Protein AF-W2S6X4-F1 (afdb_monomer_lite)

Secondary structure (DSSP, 8-state):
-----SSSHHHHHHHHHHHHTHHHHHHHHSSS-------------EEEEEEEEETTEEEEEEEEEE-TT-THHHHHHHHHHHTTTEEEE-TT-PBPPTTTHHHHHHHTSS-EEEEEEHHHHTT-TTHHHHHHHHHHSTTTTTSGGGSSSS--

Structure (mmCIF, N/CA/C/O backbone):
data_AF-W2S6X4-F1
#
_entry.id   AF-W2S6X4-F1
#
loop_
_atom_site.group_PDB
_atom_site.id
_atom_site.type_symbol
_atom_site.label_atom_id
_atom_site.label_alt_id
_atom_site.label_comp_id
_atom_site.label_asym_id
_atom_site.label_entity_id
_atom_site.label_seq_id
_atom_site.pdbx_PDB_ins_code
_atom_site.Cartn_x
_atom_site.Cartn_y
_atom_site.Cartn_z
_atom_site.occupancy
_atom_site.B_iso_or_equiv
_atom_site.auth_s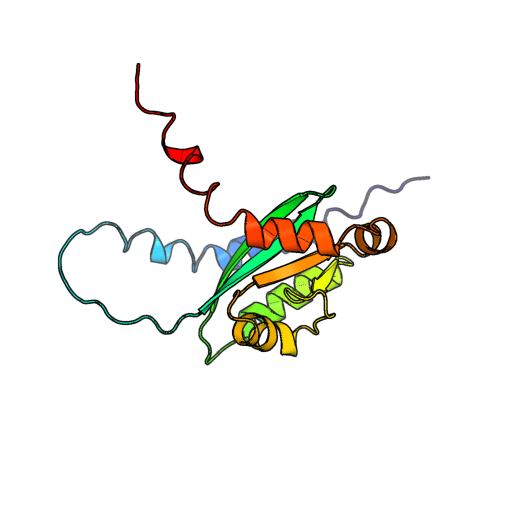eq_id
_atom_site.auth_comp_id
_atom_site.auth_asym_id
_atom_site.auth_atom_id
_atom_site.pdbx_PDB_model_num
ATOM 1 N N . MET A 1 1 ? 38.012 0.277 -2.530 1.00 35.69 1 MET A N 1
ATOM 2 C CA . MET A 1 1 ? 36.564 0.554 -2.390 1.00 35.69 1 MET A CA 1
ATOM 3 C C . MET A 1 1 ? 35.947 -0.511 -1.498 1.00 35.69 1 MET A C 1
ATOM 5 O O . MET A 1 1 ? 35.977 -1.676 -1.863 1.00 35.69 1 MET A O 1
ATOM 9 N N . ARG A 1 2 ? 35.491 -0.152 -0.294 1.00 42.56 2 ARG A N 1
ATOM 10 C CA . ARG A 1 2 ? 34.888 -1.090 0.668 1.00 42.56 2 ARG A CA 1
ATOM 11 C C . ARG A 1 2 ? 33.498 -0.579 1.029 1.00 42.56 2 ARG A C 1
ATOM 13 O O . ARG A 1 2 ? 33.385 0.372 1.789 1.00 42.56 2 ARG A O 1
ATOM 20 N N . ILE A 1 3 ? 32.460 -1.189 0.467 1.00 39.47 3 ILE A N 1
ATOM 21 C CA . ILE A 1 3 ? 31.066 -0.949 0.855 1.00 39.47 3 ILE A CA 1
ATOM 22 C C . ILE A 1 3 ? 30.570 -2.279 1.406 1.00 39.47 3 ILE A C 1
ATOM 24 O O . ILE A 1 3 ? 30.296 -3.208 0.655 1.00 39.47 3 ILE A O 1
ATOM 28 N N . GLY A 1 4 ? 30.558 -2.407 2.728 1.00 48.22 4 GLY A N 1
ATOM 29 C CA . GLY A 1 4 ? 30.279 -3.680 3.384 1.00 48.22 4 GLY A CA 1
ATOM 30 C C . GLY A 1 4 ? 29.752 -3.518 4.797 1.00 48.22 4 GLY A C 1
ATOM 31 O O . GLY A 1 4 ? 30.091 -4.317 5.654 1.00 48.22 4 GLY A O 1
ATOM 32 N N . THR A 1 5 ? 28.967 -2.478 5.077 1.00 48.59 5 THR A N 1
ATOM 33 C CA . THR A 1 5 ? 28.453 -2.221 6.432 1.00 48.59 5 THR A CA 1
ATOM 34 C C . THR A 1 5 ? 27.151 -1.419 6.400 1.00 48.59 5 THR A C 1
ATOM 36 O O . THR A 1 5 ? 27.081 -0.301 6.887 1.00 48.59 5 THR A O 1
ATOM 39 N N . LEU A 1 6 ? 26.074 -1.981 5.847 1.00 45.44 6 LEU A N 1
ATOM 40 C CA . LEU A 1 6 ? 24.728 -1.390 5.982 1.00 45.44 6 LEU A CA 1
ATOM 41 C C . LEU A 1 6 ? 23.642 -2.440 6.252 1.00 45.44 6 LEU A C 1
ATOM 43 O O . LEU A 1 6 ? 22.476 -2.249 5.933 1.00 45.44 6 LEU A O 1
ATOM 47 N N . ASN A 1 7 ? 24.019 -3.559 6.882 1.00 51.16 7 ASN A N 1
ATOM 48 C CA . ASN A 1 7 ? 23.098 -4.665 7.178 1.00 51.16 7 ASN A CA 1
ATOM 49 C C . ASN A 1 7 ? 23.086 -5.089 8.662 1.00 51.16 7 ASN A C 1
ATOM 51 O O . ASN A 1 7 ? 22.583 -6.154 9.017 1.00 51.16 7 ASN A O 1
ATOM 55 N N . TRP A 1 8 ? 23.651 -4.261 9.549 1.00 45.28 8 TRP A N 1
ATOM 56 C CA . TRP A 1 8 ? 23.704 -4.550 10.988 1.00 45.28 8 TRP A CA 1
ATOM 57 C C . TRP A 1 8 ? 22.591 -3.838 11.762 1.00 45.28 8 TRP A C 1
ATOM 59 O O . TRP A 1 8 ? 21.870 -4.469 12.532 1.00 45.28 8 TRP A O 1
ATOM 69 N N . ILE A 1 9 ? 22.348 -2.561 11.453 1.00 51.56 9 ILE A N 1
ATOM 70 C CA . ILE A 1 9 ? 21.266 -1.766 12.057 1.00 51.56 9 ILE A CA 1
ATOM 71 C C . ILE A 1 9 ? 19.899 -2.383 11.720 1.00 51.56 9 ILE A C 1
ATOM 73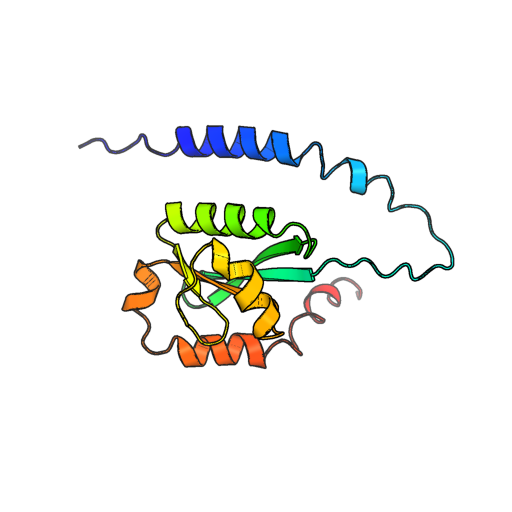 O O . ILE A 1 9 ? 19.067 -2.568 12.603 1.00 51.56 9 ILE A O 1
ATOM 77 N N . TRP A 1 10 ? 19.698 -2.831 10.477 1.00 44.91 10 TRP A N 1
ATOM 78 C CA . TRP A 1 10 ? 18.471 -3.521 10.067 1.00 44.91 10 TRP A CA 1
ATOM 79 C C . TRP A 1 10 ? 18.226 -4.844 10.809 1.00 44.91 10 TRP A C 1
ATOM 81 O O . TRP A 1 10 ? 17.088 -5.117 11.179 1.00 44.91 10 TRP A O 1
ATOM 91 N N . ARG A 1 11 ? 19.264 -5.644 11.104 1.00 47.31 11 ARG A N 1
ATOM 92 C CA . ARG A 1 11 ? 19.126 -6.890 11.889 1.00 47.31 11 ARG A CA 1
ATOM 93 C C . ARG A 1 11 ? 18.801 -6.629 13.357 1.00 47.31 11 ARG A C 1
ATOM 95 O O . ARG A 1 11 ? 18.036 -7.392 13.942 1.00 47.31 11 ARG A O 1
ATOM 102 N N . VAL A 1 12 ? 19.355 -5.569 13.944 1.00 56.06 12 VAL A N 1
ATOM 103 C CA . VAL A 1 12 ? 19.082 -5.195 15.341 1.00 56.06 12 VAL A CA 1
ATOM 104 C C . VAL A 1 12 ? 17.664 -4.639 15.478 1.00 56.06 12 VAL A C 1
ATOM 106 O O . VAL A 1 12 ? 16.917 -5.105 16.335 1.00 56.06 12 VAL A O 1
ATOM 109 N N . PHE A 1 13 ? 17.233 -3.756 14.571 1.00 46.06 13 PHE A N 1
ATOM 110 C CA . PHE A 1 13 ? 15.850 -3.271 14.549 1.00 46.06 13 PHE A CA 1
ATOM 111 C C . PHE A 1 13 ? 14.842 -4.391 14.254 1.00 46.06 13 PHE A C 1
ATOM 113 O O . PHE A 1 13 ? 13.789 -4.433 14.885 1.00 46.06 13 PHE A O 1
ATOM 120 N N . TYR A 1 14 ? 15.164 -5.346 13.372 1.00 45.56 14 TYR A N 1
ATOM 121 C CA . TYR A 1 14 ? 14.299 -6.501 13.108 1.00 45.56 14 TYR A CA 1
ATOM 122 C C . TYR A 1 14 ? 14.234 -7.470 14.300 1.00 45.56 14 TYR A C 1
ATOM 124 O O . TYR A 1 14 ? 13.155 -7.969 14.598 1.00 45.56 14 TYR A O 1
ATOM 132 N N . ARG A 1 15 ? 15.336 -7.702 15.037 1.00 46.84 15 ARG A N 1
ATOM 133 C CA . ARG A 1 15 ? 15.321 -8.537 16.257 1.00 46.84 15 ARG A CA 1
ATOM 134 C C . ARG A 1 15 ? 14.544 -7.892 17.399 1.00 46.84 15 ARG A C 1
ATOM 136 O O . ARG A 1 15 ? 13.765 -8.597 18.025 1.00 46.84 15 ARG A O 1
ATOM 143 N N . VAL A 1 16 ? 14.706 -6.586 17.633 1.00 50.59 16 VAL A N 1
ATOM 144 C CA . VAL A 1 16 ? 13.954 -5.860 18.675 1.00 50.59 16 VAL A CA 1
ATOM 145 C C . VAL A 1 16 ? 12.459 -5.803 18.333 1.00 50.59 16 VAL A C 1
ATOM 147 O O . VAL A 1 16 ? 11.623 -6.030 19.209 1.00 50.59 16 VAL A O 1
ATOM 150 N N . TYR A 1 17 ? 12.110 -5.611 17.054 1.00 46.22 17 TYR A N 1
ATOM 151 C CA . TYR A 1 17 ? 10.722 -5.653 16.578 1.00 46.22 17 TYR A CA 1
ATOM 152 C C . TYR A 1 17 ? 10.116 -7.066 16.674 1.00 46.22 17 TYR A C 1
ATOM 154 O O . TYR A 1 17 ? 8.980 -7.203 17.116 1.00 46.22 17 TYR A O 1
ATOM 162 N N . LEU A 1 18 ? 10.883 -8.124 16.365 1.00 47.78 18 LEU A N 1
ATOM 163 C CA . LEU A 1 18 ? 10.440 -9.521 16.489 1.00 47.78 18 LEU A CA 1
ATOM 164 C C . LEU A 1 18 ? 10.219 -9.951 17.950 1.00 47.78 18 LEU A C 1
ATOM 166 O O . LEU A 1 18 ? 9.373 -10.803 18.203 1.00 47.78 18 LEU A O 1
ATOM 170 N N . THR A 1 19 ? 10.932 -9.370 18.922 1.00 40.38 19 THR A N 1
ATOM 171 C CA . THR A 1 19 ? 10.659 -9.602 20.355 1.00 40.38 19 THR A CA 1
ATOM 172 C C . THR A 1 19 ? 9.466 -8.811 20.884 1.00 40.38 19 THR A C 1
ATOM 174 O O . THR A 1 19 ? 8.768 -9.318 21.755 1.00 40.38 19 THR A O 1
ATOM 177 N N . LEU A 1 20 ? 9.177 -7.624 20.340 1.00 43.88 20 LEU A N 1
ATOM 178 C CA . LEU A 1 20 ? 8.014 -6.822 20.751 1.00 43.88 20 LEU A CA 1
ATOM 179 C C . LEU A 1 20 ? 6.694 -7.292 20.120 1.00 43.88 20 LEU A C 1
ATOM 181 O O . LEU A 1 20 ? 5.632 -7.006 20.659 1.00 43.88 20 LEU A O 1
ATOM 185 N N . THR A 1 21 ? 6.741 -8.051 19.022 1.00 43.38 21 THR A N 1
ATOM 186 C CA . THR A 1 21 ? 5.558 -8.725 18.456 1.00 43.38 21 THR A CA 1
ATOM 187 C C . THR A 1 21 ? 5.437 -10.195 18.863 1.00 43.38 21 THR A C 1
ATOM 189 O O . THR A 1 21 ? 4.415 -10.810 18.577 1.00 43.38 21 THR A O 1
ATOM 192 N N . ARG A 1 22 ? 6.440 -10.783 19.533 1.00 38.69 22 ARG A N 1
ATOM 193 C CA . ARG A 1 22 ? 6.356 -12.170 20.029 1.00 38.69 22 ARG A CA 1
ATOM 194 C C . ARG A 1 22 ? 5.483 -12.312 21.272 1.00 38.69 22 ARG A C 1
ATOM 196 O O . ARG A 1 22 ? 4.816 -13.325 21.416 1.00 38.69 22 ARG A O 1
ATOM 203 N N . THR A 1 23 ? 5.415 -11.297 22.131 1.00 40.72 23 THR A N 1
ATOM 204 C CA . THR A 1 23 ? 4.614 -11.391 23.363 1.00 40.72 23 THR A CA 1
ATOM 205 C C . THR A 1 23 ? 3.107 -11.272 23.128 1.00 40.72 23 THR A C 1
ATOM 207 O O . THR A 1 23 ? 2.340 -11.772 23.942 1.00 40.72 23 THR A O 1
ATOM 210 N N . VAL A 1 24 ? 2.664 -10.681 22.011 1.00 46.53 24 VAL A N 1
ATOM 211 C CA . VAL A 1 24 ? 1.229 -10.567 21.677 1.00 46.53 24 VAL A CA 1
ATOM 212 C C . VAL A 1 24 ? 0.739 -11.745 20.824 1.00 46.53 24 VAL A C 1
ATOM 214 O O . VAL A 1 24 ? -0.426 -12.119 20.901 1.00 46.53 24 VAL A O 1
ATOM 217 N N . VAL A 1 25 ? 1.621 -12.376 20.039 1.00 46.34 25 VAL A N 1
ATOM 218 C CA . VAL A 1 25 ? 1.249 -13.507 19.169 1.00 46.34 25 VAL A CA 1
ATOM 219 C C . VAL A 1 25 ? 1.169 -14.837 19.933 1.00 46.34 25 VAL A C 1
ATOM 221 O O . VAL A 1 25 ? 0.299 -15.647 19.623 1.00 46.34 25 VAL A O 1
ATOM 224 N N . ASP A 1 26 ? 1.993 -15.063 20.964 1.00 38.62 26 ASP A N 1
ATOM 225 C CA . ASP A 1 26 ? 1.974 -16.340 21.703 1.00 38.62 26 ASP A CA 1
ATOM 226 C C . ASP A 1 26 ? 0.780 -16.492 22.669 1.00 38.62 26 ASP A C 1
ATOM 228 O O . ASP A 1 26 ? 0.340 -17.616 22.916 1.00 38.62 26 ASP A O 1
ATOM 232 N N . GLN A 1 27 ? 0.171 -15.399 23.156 1.00 47.06 27 GLN A N 1
ATOM 233 C CA . GLN A 1 27 ? -1.054 -15.503 23.971 1.00 47.06 27 GLN A CA 1
ATOM 234 C C . GLN A 1 27 ? -2.282 -15.965 23.166 1.00 47.06 27 GLN A C 1
ATOM 236 O O . GLN A 1 27 ? -3.185 -16.575 23.736 1.00 47.06 27 GLN A O 1
ATOM 241 N N . GLN A 1 28 ? -2.307 -15.764 21.844 1.00 46.44 28 GLN A N 1
ATOM 242 C CA . GLN A 1 28 ? -3.447 -16.164 21.011 1.00 46.44 28 GLN A CA 1
ATOM 243 C C . GLN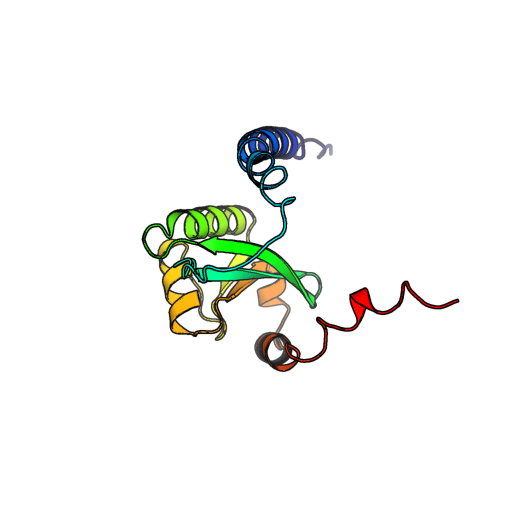 A 1 28 ? -3.387 -17.647 20.587 1.00 46.44 28 GLN A C 1
ATOM 245 O O . GLN A 1 28 ? -4.423 -18.252 20.309 1.00 46.44 28 GLN A O 1
ATOM 250 N N . ILE A 1 29 ? -2.196 -18.268 20.558 1.00 48.12 29 ILE A N 1
ATOM 251 C CA . ILE A 1 29 ? -2.025 -19.648 20.056 1.00 48.12 29 ILE A CA 1
ATOM 252 C C . ILE A 1 29 ? -2.455 -20.703 21.090 1.00 48.12 29 ILE A C 1
ATOM 254 O O . ILE A 1 29 ? -2.916 -21.775 20.702 1.00 48.12 29 ILE A O 1
ATOM 258 N N . GLN A 1 30 ? -2.410 -20.413 22.396 1.00 47.03 30 GLN A N 1
ATOM 259 C CA . GLN A 1 30 ? -2.885 -21.370 23.410 1.00 47.03 30 GLN A CA 1
ATOM 260 C C . GLN A 1 30 ? -4.398 -21.318 23.675 1.00 47.03 30 GLN A C 1
ATOM 262 O O . GLN A 1 30 ? -4.948 -22.273 24.219 1.00 47.03 30 GLN A O 1
ATOM 267 N N . ALA A 1 31 ? -5.098 -20.264 23.246 1.00 43.91 31 ALA A N 1
ATOM 268 C CA . ALA A 1 31 ? -6.540 -20.136 23.475 1.00 43.91 31 ALA A CA 1
ATOM 269 C C . ALA A 1 31 ? -7.415 -20.771 22.374 1.00 43.91 31 ALA A C 1
ATOM 271 O O . ALA A 1 31 ? -8.619 -20.909 22.565 1.00 43.91 31 ALA A O 1
ATOM 272 N N . SER A 1 32 ? -6.847 -21.185 21.232 1.00 44.31 32 SER A N 1
ATOM 273 C CA . SER A 1 32 ? -7.639 -21.700 20.096 1.00 44.31 32 SER A CA 1
ATOM 274 C C . SER A 1 32 ? -7.799 -23.231 20.063 1.00 44.31 32 SER A C 1
ATOM 276 O O . SER A 1 32 ? -8.454 -23.768 19.172 1.00 44.31 32 SER A O 1
ATOM 278 N N . SER A 1 33 ? -7.271 -23.960 21.053 1.00 46.59 33 SER A N 1
ATOM 279 C CA . SER A 1 33 ? -7.529 -25.399 21.205 1.00 46.59 33 SER A CA 1
ATOM 280 C C . SER A 1 33 ? -8.513 -25.667 22.340 1.00 46.59 33 SER A C 1
ATOM 282 O O . SER A 1 33 ? -8.158 -26.211 23.382 1.00 46.59 33 SER A O 1
ATOM 284 N N . LYS A 1 34 ? -9.771 -25.276 22.132 1.00 43.25 34 LYS A N 1
ATOM 285 C CA . LYS A 1 34 ? -10.933 -25.959 22.713 1.00 43.25 34 LYS A CA 1
ATOM 286 C C . LYS A 1 34 ? -12.139 -25.727 21.807 1.00 43.25 34 LYS A C 1
ATOM 288 O O . LYS A 1 34 ? -12.651 -24.620 21.684 1.00 43.25 34 LYS A O 1
ATOM 293 N N . LYS A 1 35 ? -12.527 -26.808 21.130 1.00 43.91 35 LYS A N 1
ATOM 294 C CA . LYS A 1 35 ? -13.823 -26.978 20.477 1.00 43.91 35 LYS A CA 1
ATOM 295 C C . LYS A 1 35 ? -14.935 -26.769 21.509 1.00 43.91 35 LYS A C 1
ATOM 297 O O . LYS A 1 35 ? -14.855 -27.350 22.585 1.00 43.91 35 LYS A O 1
ATOM 302 N N . ASP A 1 36 ? -15.918 -25.934 21.199 1.00 38.25 36 ASP A N 1
ATOM 303 C CA . ASP A 1 36 ? -17.276 -26.348 20.812 1.00 38.25 36 ASP A CA 1
ATOM 304 C C . ASP A 1 36 ? -18.283 -25.199 20.997 1.00 38.25 36 ASP A C 1
ATOM 306 O O . ASP A 1 36 ? -18.235 -24.443 21.961 1.00 38.25 36 ASP A O 1
ATOM 310 N N . THR A 1 37 ? -19.224 -25.137 20.050 1.00 40.59 37 THR A N 1
ATOM 311 C CA . THR A 1 37 ? -20.578 -24.554 20.146 1.00 40.59 37 THR A CA 1
ATOM 312 C C . THR A 1 37 ? -20.754 -23.087 20.574 1.00 40.59 37 THR A C 1
ATOM 314 O O . THR A 1 37 ? -20.717 -22.742 21.745 1.00 40.59 37 THR A O 1
ATOM 317 N N . GLY A 1 38 ? -21.157 -22.266 19.593 1.00 38.72 38 GLY A N 1
ATOM 318 C CA . GLY A 1 38 ? -22.209 -21.257 19.766 1.00 38.72 38 GLY A CA 1
ATOM 319 C C . GLY A 1 38 ? -21.853 -19.968 20.507 1.00 38.72 38 GLY A C 1
ATOM 320 O O . GLY A 1 38 ? -22.178 -19.840 21.676 1.00 38.72 38 GLY A O 1
ATOM 321 N N . ASN A 1 39 ? -21.322 -18.972 19.786 1.00 33.12 39 ASN A N 1
ATOM 322 C CA . ASN A 1 39 ? -21.840 -17.594 19.788 1.00 33.12 39 ASN A CA 1
ATOM 323 C C . ASN A 1 39 ? -21.131 -16.790 18.680 1.00 33.12 39 ASN A C 1
ATOM 325 O O . ASN A 1 39 ? -19.922 -16.560 18.739 1.00 33.12 39 ASN A O 1
ATOM 329 N N . GLN A 1 40 ? -21.869 -16.382 17.646 1.00 47.78 40 GLN A N 1
ATOM 330 C CA . GLN A 1 40 ? -21.403 -15.426 16.640 1.00 47.78 40 GLN A CA 1
ATOM 331 C C . GLN A 1 40 ? -21.330 -14.033 17.282 1.00 47.78 40 GLN A C 1
ATOM 333 O O . GLN A 1 40 ? -22.216 -13.204 17.099 1.00 47.78 40 GLN A O 1
ATOM 338 N N . GLN A 1 41 ? -20.274 -13.756 18.048 1.00 43.94 41 GLN A N 1
ATOM 339 C CA . GLN A 1 41 ? -20.004 -12.398 18.510 1.00 43.94 41 GLN A CA 1
ATOM 340 C C . GLN A 1 41 ? -19.220 -11.674 17.407 1.00 43.94 41 GLN A C 1
ATOM 342 O O . GLN A 1 41 ? -18.014 -11.847 17.253 1.00 43.94 41 GLN A O 1
ATOM 347 N N . THR A 1 42 ? -19.946 -10.904 16.599 1.00 49.19 42 THR A N 1
ATOM 348 C CA . THR A 1 42 ? -19.468 -10.025 15.523 1.00 49.19 42 THR A CA 1
ATOM 349 C C . THR A 1 42 ? -18.238 -9.214 15.944 1.00 49.19 42 THR A C 1
ATOM 351 O O . THR A 1 42 ? -18.350 -8.181 16.611 1.00 49.19 42 THR A O 1
ATOM 354 N N . SER A 1 43 ? -17.046 -9.670 15.569 1.00 53.16 43 SER A N 1
ATOM 355 C CA . SER A 1 43 ? -15.810 -8.946 15.837 1.00 53.16 43 SER A CA 1
ATOM 356 C C . SER A 1 43 ? -15.694 -7.802 14.826 1.00 53.16 43 SER A C 1
ATOM 358 O O . SER A 1 43 ? -15.513 -8.055 13.637 1.00 53.16 43 SER A O 1
ATOM 360 N N . LYS A 1 44 ? -15.827 -6.553 15.288 1.00 75.38 44 LYS A N 1
ATOM 361 C CA . LYS A 1 44 ? -15.836 -5.304 14.495 1.00 75.38 44 LYS A CA 1
ATOM 362 C C . LYS A 1 44 ? -14.500 -4.977 13.797 1.00 75.38 44 LYS A C 1
ATOM 364 O O . LYS A 1 44 ? -14.202 -3.811 13.590 1.00 75.38 44 LYS A O 1
ATOM 369 N N . PHE A 1 45 ? -13.666 -5.962 13.482 1.00 82.12 45 PHE A N 1
ATOM 370 C CA . PHE A 1 45 ? -12.354 -5.742 12.879 1.00 82.12 45 PHE A CA 1
ATOM 371 C C . PHE A 1 45 ? -12.449 -5.784 11.354 1.00 82.12 45 PHE A C 1
ATOM 373 O O . PHE A 1 45 ? -13.073 -6.673 10.776 1.00 82.12 45 PHE A O 1
ATOM 380 N N . VAL A 1 46 ? -11.801 -4.823 10.702 1.00 86.00 46 VAL A N 1
ATOM 381 C CA . VAL A 1 46 ? -11.645 -4.754 9.252 1.00 86.00 46 VAL A CA 1
ATOM 382 C C . VAL A 1 46 ? -10.332 -5.423 8.881 1.00 86.00 46 VAL A C 1
ATOM 384 O O . VAL A 1 46 ? -9.256 -5.004 9.310 1.00 86.00 46 VAL A O 1
ATOM 387 N N . ARG A 1 47 ? -10.420 -6.465 8.055 1.00 88.12 47 ARG A N 1
ATOM 388 C CA . ARG A 1 47 ? -9.249 -7.177 7.548 1.00 88.12 47 ARG A CA 1
ATOM 389 C C . ARG A 1 47 ? -8.671 -6.460 6.334 1.00 88.12 47 ARG A C 1
ATOM 391 O O . ARG A 1 47 ? -9.249 -6.542 5.252 1.00 88.12 47 ARG A O 1
ATOM 398 N N . ILE A 1 48 ? -7.512 -5.832 6.496 1.00 88.81 48 ILE A N 1
ATOM 399 C CA . ILE A 1 48 ? -6.779 -5.127 5.440 1.00 88.81 48 ILE A CA 1
ATOM 400 C C . ILE A 1 48 ? -5.616 -5.985 4.948 1.00 88.81 48 ILE A C 1
ATOM 402 O O . ILE A 1 48 ? -4.836 -6.519 5.738 1.00 88.81 48 ILE A O 1
ATOM 406 N N . THR A 1 49 ? -5.483 -6.111 3.628 1.00 90.25 49 THR A N 1
ATOM 407 C CA . THR A 1 49 ? -4.392 -6.864 2.990 1.00 90.25 49 THR A CA 1
ATOM 408 C C . THR A 1 49 ? -3.445 -5.930 2.249 1.00 90.25 49 THR A C 1
ATOM 410 O O . THR A 1 49 ? -3.866 -5.167 1.385 1.00 90.25 49 THR A O 1
ATOM 413 N N . TYR A 1 50 ? -2.153 -6.030 2.547 1.00 88.19 50 TYR A N 1
ATOM 414 C CA . TYR A 1 50 ? -1.100 -5.344 1.811 1.00 88.19 50 TYR A CA 1
ATOM 415 C C . TYR A 1 50 ? -0.555 -6.251 0.718 1.00 88.19 50 TYR A C 1
ATOM 417 O O . TYR A 1 50 ? -0.024 -7.325 1.018 1.00 88.19 50 TYR A O 1
ATOM 425 N N . TYR A 1 51 ? -0.631 -5.798 -0.527 1.00 90.06 51 TYR A N 1
ATOM 426 C CA . TYR A 1 51 ? 0.004 -6.460 -1.658 1.00 90.06 51 TYR A CA 1
ATOM 427 C C . TYR A 1 51 ? 1.254 -5.703 -2.056 1.00 90.06 51 TYR A C 1
ATOM 429 O O . TYR A 1 51 ? 1.192 -4.505 -2.283 1.00 90.06 51 TYR A O 1
ATOM 437 N N . VAL A 1 52 ? 2.382 -6.395 -2.141 1.00 89.50 52 VAL A N 1
ATOM 438 C CA . VAL A 1 52 ? 3.622 -5.843 -2.677 1.00 89.50 52 VAL A CA 1
ATOM 439 C C . VAL A 1 52 ? 3.823 -6.331 -4.099 1.00 89.50 52 VAL A C 1
ATOM 441 O O . VAL A 1 52 ? 3.601 -7.512 -4.382 1.00 89.50 52 VAL A O 1
ATOM 444 N N . LEU A 1 53 ? 4.221 -5.423 -4.982 1.00 87.81 53 LEU A N 1
ATOM 445 C CA . LEU A 1 53 ? 4.708 -5.791 -6.297 1.00 87.81 53 LEU A CA 1
ATOM 446 C C . LEU A 1 53 ? 6.185 -6.169 -6.179 1.00 87.81 53 LEU A C 1
ATOM 448 O O . LEU A 1 53 ? 7.008 -5.363 -5.744 1.00 87.81 53 LEU A O 1
ATOM 452 N N . GLU A 1 54 ? 6.494 -7.422 -6.502 1.00 85.44 54 GLU A N 1
ATOM 453 C CA . GLU A 1 54 ? 7.863 -7.923 -6.545 1.00 85.44 54 GLU A CA 1
ATOM 454 C C . GLU A 1 54 ? 8.103 -8.605 -7.887 1.00 85.44 54 GLU A C 1
ATOM 456 O O . GLU A 1 54 ? 7.520 -9.659 -8.170 1.00 85.44 54 GLU A O 1
ATOM 461 N N . ARG A 1 55 ? 9.004 -8.037 -8.702 1.00 82.06 55 ARG A N 1
ATOM 462 C CA . ARG A 1 55 ? 9.385 -8.605 -10.012 1.00 82.06 55 ARG A CA 1
ATOM 463 C C . ARG A 1 55 ? 8.174 -8.842 -10.923 1.00 82.06 55 ARG A C 1
ATOM 465 O O . ARG A 1 55 ? 8.085 -9.874 -11.585 1.00 82.06 55 ARG A O 1
ATOM 472 N N . GLY A 1 56 ? 7.223 -7.912 -10.906 1.00 80.31 56 GLY A N 1
ATOM 473 C CA . GLY A 1 56 ? 6.014 -7.981 -11.727 1.00 80.31 56 GLY A CA 1
ATOM 474 C C . GLY A 1 56 ? 4.894 -8.869 -11.177 1.00 80.31 56 GLY A C 1
ATOM 475 O O . GLY A 1 56 ? 3.831 -8.930 -11.785 1.00 80.31 56 GLY A O 1
ATOM 476 N N . VAL A 1 57 ? 5.080 -9.518 -10.021 1.00 84.50 57 VAL A N 1
ATOM 477 C CA . VAL A 1 57 ? 4.057 -10.373 -9.403 1.00 84.50 57 VAL A CA 1
ATOM 478 C C . VAL A 1 57 ? 3.554 -9.751 -8.106 1.00 84.50 57 VAL A C 1
ATOM 480 O O . VAL A 1 57 ? 4.338 -9.427 -7.213 1.00 84.50 57 VAL A O 1
ATOM 483 N N . TRP A 1 58 ? 2.233 -9.647 -7.971 1.00 87.88 58 TRP A N 1
ATOM 484 C CA . TRP A 1 58 ? 1.588 -9.217 -6.734 1.00 87.88 58 TRP A CA 1
ATOM 485 C C . TRP A 1 58 ? 1.636 -10.311 -5.669 1.00 87.88 58 TRP A C 1
ATOM 487 O O . TRP A 1 58 ? 1.175 -11.436 -5.877 1.00 87.88 58 TRP A O 1
ATOM 497 N N . ARG A 1 59 ? 2.165 -9.981 -4.490 1.00 83.75 59 ARG A N 1
ATOM 498 C CA . ARG A 1 59 ? 2.258 -10.898 -3.347 1.00 83.75 59 ARG A CA 1
ATOM 499 C C . ARG A 1 59 ? 1.628 -10.285 -2.113 1.00 83.75 59 ARG A C 1
ATOM 501 O O . ARG A 1 59 ? 1.902 -9.139 -1.780 1.00 83.75 59 ARG A O 1
ATOM 508 N N . ALA A 1 60 ? 0.819 -11.062 -1.398 1.00 86.19 60 ALA A N 1
ATOM 509 C CA . ALA A 1 60 ? 0.327 -10.645 -0.091 1.00 86.19 60 ALA A CA 1
ATOM 510 C C . ALA A 1 60 ? 1.511 -10.581 0.889 1.00 86.19 60 ALA A C 1
ATOM 512 O O . ALA A 1 60 ? 2.075 -11.608 1.263 1.00 86.19 60 ALA A O 1
ATOM 513 N N . SER A 1 61 ? 1.900 -9.368 1.272 1.00 81.50 61 SER A N 1
ATOM 514 C CA . SER A 1 61 ? 3.013 -9.105 2.189 1.00 81.50 61 SER A CA 1
ATOM 515 C C . SER A 1 61 ? 2.565 -9.221 3.643 1.00 81.50 61 SER A C 1
ATOM 517 O O . SER A 1 61 ? 3.244 -9.820 4.478 1.00 81.50 61 SER A O 1
ATOM 519 N N . GLN A 1 62 ? 1.397 -8.655 3.955 1.00 81.50 62 GLN A N 1
ATOM 520 C CA . GLN A 1 62 ? 0.877 -8.612 5.315 1.00 81.50 62 GLN A CA 1
ATOM 521 C C . GLN A 1 62 ? -0.650 -8.544 5.312 1.00 81.50 62 GLN A C 1
ATOM 523 O O . GLN A 1 62 ? -1.245 -7.836 4.505 1.00 81.50 62 GLN A O 1
ATOM 528 N N . ILE A 1 63 ? -1.277 -9.262 6.240 1.00 86.81 63 ILE A N 1
ATOM 529 C CA . ILE A 1 63 ? -2.714 -9.188 6.516 1.00 86.81 63 ILE A CA 1
ATOM 530 C C . ILE A 1 63 ? -2.854 -8.642 7.936 1.00 86.81 63 ILE A C 1
ATOM 532 O O . ILE A 1 63 ? -2.168 -9.120 8.841 1.00 86.81 63 ILE A O 1
ATOM 536 N N . LEU A 1 64 ? -3.685 -7.620 8.115 1.00 84.81 64 LEU A N 1
ATOM 537 C CA . LEU A 1 64 ? -3.941 -6.979 9.400 1.00 84.81 64 LEU A CA 1
ATOM 538 C C . LEU A 1 64 ? -5.435 -7.004 9.695 1.00 84.81 64 LEU A C 1
ATOM 540 O O . LEU A 1 64 ? -6.222 -6.562 8.863 1.00 84.81 64 LEU A O 1
ATOM 544 N N . ASP A 1 65 ? -5.804 -7.438 10.894 1.00 85.50 65 ASP A N 1
ATOM 545 C CA . ASP A 1 65 ? -7.147 -7.235 11.431 1.00 85.50 65 ASP A CA 1
ATOM 546 C C . ASP A 1 65 ? -7.127 -5.954 12.271 1.00 85.50 65 ASP A C 1
ATOM 548 O O . ASP A 1 65 ? -6.416 -5.857 13.273 1.00 85.50 65 ASP A O 1
ATOM 552 N N . VAL A 1 66 ? -7.841 -4.932 11.806 1.00 85.25 66 VAL A N 1
ATOM 553 C CA . VAL A 1 66 ? -7.745 -3.560 12.316 1.00 85.25 66 VAL A CA 1
ATOM 554 C C . VAL A 1 66 ? -9.074 -3.161 12.928 1.00 85.25 66 VAL A C 1
ATOM 556 O O . VAL A 1 66 ? -10.117 -3.329 12.307 1.00 85.25 66 VAL A O 1
ATOM 559 N N . ASP A 1 67 ? -9.047 -2.621 14.142 1.00 85.81 67 ASP A N 1
ATOM 560 C CA . ASP A 1 67 ? -10.231 -1.990 14.725 1.00 85.81 67 ASP A CA 1
ATOM 561 C C . ASP A 1 67 ? -10.460 -0.647 14.011 1.00 85.81 67 ASP A C 1
ATOM 563 O O . ASP A 1 67 ? -9.549 0.188 14.023 1.00 85.81 67 ASP A O 1
ATOM 567 N N . PRO A 1 68 ? -11.641 -0.393 13.417 1.00 82.38 68 PRO A N 1
ATOM 568 C CA . PRO A 1 68 ? -11.994 0.905 12.847 1.00 82.38 68 PRO A CA 1
ATOM 569 C C . PRO A 1 68 ? -11.804 2.073 13.814 1.00 82.38 68 PRO A C 1
ATOM 571 O O . PRO A 1 68 ? -11.520 3.188 13.386 1.00 82.38 68 PRO A O 1
ATOM 574 N N . SER A 1 69 ? -11.922 1.819 15.119 1.00 82.88 69 SER A N 1
ATOM 575 C CA . SER A 1 69 ? -11.715 2.822 16.164 1.00 82.88 69 SER A CA 1
ATOM 576 C C . SER A 1 69 ? -10.235 3.195 16.341 1.00 82.88 69 SER A C 1
ATOM 578 O O . SER A 1 69 ? -9.926 4.219 16.947 1.00 82.88 69 SER A O 1
ATOM 580 N N . ASN A 1 70 ? -9.305 2.374 15.838 1.00 83.19 70 ASN A N 1
ATOM 581 C CA . ASN A 1 70 ? -7.866 2.590 15.959 1.00 83.19 70 ASN A CA 1
ATOM 582 C C . ASN A 1 70 ? -7.092 2.177 14.685 1.00 83.19 70 ASN A C 1
ATOM 584 O O . ASN A 1 70 ? -6.410 1.144 14.663 1.00 83.19 70 ASN A O 1
ATOM 588 N N . PRO A 1 71 ? -7.095 3.026 13.642 1.00 85.69 71 PRO A N 1
ATOM 589 C CA . PRO A 1 71 ? -6.371 2.767 12.398 1.00 85.69 71 PRO A CA 1
ATOM 590 C C . PRO A 1 71 ? -4.845 2.957 12.505 1.00 85.69 71 PRO A C 1
ATOM 592 O O . PRO A 1 71 ? -4.123 2.689 11.544 1.00 85.69 71 PRO A O 1
ATOM 595 N N . SER A 1 72 ? -4.305 3.350 13.668 1.00 84.62 72 SER A N 1
ATOM 596 C CA . SER A 1 72 ? -2.873 3.670 13.848 1.00 84.62 72 SER A CA 1
ATOM 597 C C . SER A 1 72 ? -1.917 2.527 13.483 1.00 84.62 72 SER A C 1
ATOM 599 O O . SER A 1 72 ? -0.734 2.741 13.204 1.00 84.62 72 SER A O 1
ATOM 601 N N . VAL A 1 73 ? -2.392 1.280 13.522 1.00 85.88 73 VAL A N 1
ATOM 602 C CA . VAL A 1 73 ? -1.603 0.104 13.134 1.00 85.88 73 VAL A CA 1
ATOM 603 C C . VAL A 1 73 ? -1.307 0.134 11.630 1.00 85.88 73 VAL A C 1
ATOM 605 O O . VAL A 1 73 ? -0.164 -0.093 11.232 1.00 85.88 73 VAL A O 1
ATOM 608 N N . VAL A 1 74 ? -2.301 0.490 10.814 1.00 86.94 74 VAL A N 1
ATOM 609 C CA . VAL A 1 74 ? -2.204 0.604 9.348 1.00 86.94 74 VAL A CA 1
ATOM 610 C C . VAL A 1 74 ? -1.239 1.718 8.973 1.00 86.94 74 VAL A C 1
ATOM 612 O O . VAL A 1 74 ? -0.332 1.509 8.169 1.00 86.94 74 VAL A O 1
ATOM 615 N N . GLU A 1 75 ? -1.361 2.875 9.624 1.00 88.25 75 GLU A N 1
ATOM 616 C CA . GLU A 1 75 ? -0.488 4.024 9.372 1.00 88.25 75 GLU A CA 1
ATOM 617 C C . GLU A 1 75 ? 0.979 3.702 9.685 1.00 88.25 75 GLU A C 1
ATOM 619 O O . GLU A 1 75 ? 1.880 4.000 8.899 1.00 88.25 75 GLU A O 1
ATOM 624 N N . ARG A 1 76 ? 1.244 3.032 10.816 1.00 87.38 76 ARG A N 1
ATOM 625 C CA . ARG A 1 76 ? 2.604 2.622 11.200 1.00 87.38 76 ARG A CA 1
ATOM 626 C C . ARG A 1 76 ? 3.211 1.643 10.198 1.00 87.38 76 ARG A C 1
ATOM 628 O O . ARG A 1 76 ? 4.401 1.747 9.883 1.00 87.38 76 ARG A O 1
ATOM 635 N N . VAL A 1 77 ? 2.416 0.701 9.691 1.00 86.88 77 VAL A N 1
ATOM 636 C CA . VAL A 1 77 ? 2.855 -0.250 8.660 1.00 86.88 77 VAL A CA 1
ATOM 637 C C . VAL A 1 77 ? 3.081 0.457 7.323 1.00 86.88 77 VAL A C 1
ATOM 639 O O . VAL A 1 77 ? 4.080 0.180 6.658 1.00 86.88 77 VAL A O 1
ATOM 642 N N . ALA A 1 78 ? 2.235 1.416 6.955 1.00 86.75 78 ALA A N 1
ATOM 643 C CA . ALA A 1 78 ? 2.414 2.235 5.761 1.00 86.75 78 ALA A CA 1
ATOM 644 C C . ALA A 1 78 ? 3.720 3.052 5.826 1.00 86.75 78 ALA A C 1
ATOM 646 O O . ALA A 1 78 ? 4.574 2.947 4.942 1.00 86.75 78 ALA A O 1
ATOM 647 N N . LEU A 1 79 ? 3.956 3.760 6.936 1.00 88.12 79 LEU A N 1
ATOM 648 C CA . LEU A 1 79 ? 5.190 4.516 7.185 1.00 88.12 79 LEU A CA 1
ATOM 649 C C . LEU A 1 79 ? 6.446 3.640 7.113 1.00 88.12 79 LEU A C 1
ATOM 651 O O . LEU A 1 79 ? 7.479 4.060 6.586 1.00 88.12 79 LEU A O 1
ATOM 655 N N . LYS A 1 80 ? 6.373 2.405 7.623 1.00 87.94 80 LYS A N 1
ATOM 656 C CA . LYS A 1 80 ? 7.471 1.433 7.538 1.00 87.94 80 LYS A CA 1
ATOM 657 C C . LYS A 1 80 ? 7.858 1.137 6.089 1.00 87.94 80 LYS A C 1
ATOM 659 O O . LYS A 1 80 ? 9.049 0.991 5.820 1.00 87.94 80 LYS A O 1
ATOM 664 N N . HIS A 1 81 ? 6.893 1.029 5.180 1.00 86.81 81 HIS A N 1
ATOM 665 C CA . HIS A 1 81 ? 7.164 0.755 3.768 1.00 86.81 81 HIS A CA 1
ATOM 666 C C . HIS A 1 81 ? 7.665 2.003 3.037 1.00 86.81 81 HIS A C 1
ATOM 668 O O . HIS A 1 81 ? 8.652 1.908 2.311 1.00 86.81 81 HIS A O 1
ATOM 674 N N . MET A 1 82 ? 7.123 3.188 3.333 1.00 87.12 82 MET A N 1
ATOM 675 C CA . MET A 1 82 ? 7.619 4.448 2.757 1.00 87.12 82 MET A CA 1
ATOM 676 C C . MET A 1 82 ? 9.103 4.697 3.036 1.00 87.12 82 MET A C 1
ATOM 678 O O . MET A 1 82 ? 9.845 5.116 2.150 1.00 87.12 82 MET A O 1
ATOM 682 N N . ARG A 1 83 ? 9.581 4.353 4.240 1.00 86.62 83 ARG A N 1
ATOM 683 C CA . ARG A 1 83 ? 11.014 4.435 4.586 1.00 86.62 83 ARG A CA 1
ATOM 684 C C . ARG A 1 83 ? 11.911 3.569 3.694 1.00 86.62 83 ARG A C 1
ATOM 686 O O . ARG A 1 83 ? 13.113 3.807 3.640 1.00 86.62 83 ARG A O 1
ATOM 693 N N . LYS A 1 84 ? 11.348 2.571 3.011 1.00 86.44 84 LYS A N 1
ATOM 694 C CA . LYS A 1 84 ? 12.049 1.666 2.094 1.00 86.44 84 LYS A CA 1
ATOM 695 C C . LYS A 1 84 ? 11.930 2.080 0.625 1.00 86.44 84 LYS A C 1
ATOM 697 O O . LYS A 1 84 ? 12.204 1.246 -0.228 1.00 86.44 84 LYS A O 1
ATOM 702 N N . ARG A 1 85 ? 11.523 3.323 0.326 1.00 87.50 85 ARG A N 1
ATOM 703 C CA . ARG A 1 85 ? 11.248 3.780 -1.052 1.00 87.50 85 ARG A CA 1
ATOM 704 C C . ARG A 1 85 ? 10.131 2.973 -1.727 1.00 87.50 85 ARG A C 1
ATOM 706 O O . ARG A 1 85 ? 10.212 2.644 -2.904 1.00 87.50 85 ARG A O 1
ATOM 713 N N . ILE A 1 86 ? 9.101 2.619 -0.962 1.00 90.06 86 ILE A N 1
ATOM 714 C CA . ILE A 1 86 ? 7.894 1.960 -1.469 1.00 90.06 86 ILE A CA 1
ATOM 715 C C . ILE A 1 86 ? 6.743 2.949 -1.348 1.00 90.06 86 ILE A C 1
ATOM 717 O O . ILE A 1 86 ? 6.538 3.540 -0.284 1.00 90.06 86 ILE A O 1
ATOM 721 N N . ARG A 1 87 ? 5.998 3.130 -2.432 1.00 91.06 87 ARG A N 1
ATOM 722 C CA . ARG A 1 87 ? 4.812 3.979 -2.486 1.00 91.06 87 ARG A CA 1
ATOM 723 C C . ARG A 1 87 ? 3.560 3.153 -2.225 1.00 91.06 87 ARG A C 1
ATOM 725 O O . ARG A 1 87 ? 3.520 1.955 -2.500 1.00 91.06 87 ARG A O 1
ATOM 732 N N . LEU A 1 88 ? 2.583 3.811 -1.616 1.00 92.12 88 LEU A N 1
ATOM 733 C CA . LEU A 1 88 ? 1.299 3.234 -1.247 1.00 92.12 88 LEU A CA 1
ATOM 734 C C . LEU A 1 88 ? 0.279 3.668 -2.288 1.00 92.12 88 LEU A C 1
ATOM 736 O O . LEU A 1 88 ? 0.233 4.852 -2.625 1.00 92.12 88 LEU A O 1
ATOM 740 N N . PHE A 1 89 ? -0.532 2.726 -2.738 1.00 91.06 89 PHE A N 1
ATOM 741 C CA . PHE A 1 89 ? -1.590 2.961 -3.704 1.00 91.06 89 PHE A CA 1
ATOM 742 C C . PHE A 1 89 ? -2.886 2.302 -3.242 1.00 91.06 89 PHE A C 1
ATOM 744 O O . PHE A 1 89 ? -2.856 1.294 -2.521 1.00 91.06 89 PHE A O 1
ATOM 751 N N . ASP A 1 90 ? -4.011 2.889 -3.630 1.00 90.00 90 ASP A N 1
ATOM 752 C CA . ASP A 1 90 ? -5.313 2.237 -3.524 1.00 90.00 90 ASP A CA 1
ATOM 753 C C . ASP A 1 90 ? -5.509 1.235 -4.669 1.00 90.00 90 ASP A C 1
ATOM 755 O O . ASP A 1 90 ? -4.580 0.916 -5.421 1.00 90.00 90 ASP A O 1
ATOM 759 N N . ALA A 1 91 ? -6.712 0.681 -4.769 1.00 85.25 91 ALA A N 1
ATOM 760 C CA . ALA A 1 91 ? -7.021 -0.283 -5.810 1.00 85.25 91 ALA A CA 1
ATOM 761 C C . ALA A 1 91 ? -7.191 0.334 -7.206 1.00 85.25 91 ALA A C 1
ATOM 763 O O . ALA A 1 91 ? -7.181 -0.414 -8.183 1.00 85.25 91 ALA A O 1
ATOM 764 N N . ASP A 1 92 ? -7.342 1.652 -7.277 1.00 85.06 92 ASP A N 1
ATOM 765 C CA . ASP A 1 92 ? -7.499 2.433 -8.500 1.00 85.06 92 ASP A CA 1
ATOM 766 C C . ASP A 1 92 ? -6.192 3.184 -8.840 1.00 85.06 92 ASP A C 1
ATOM 768 O O . ASP A 1 92 ? -6.171 4.080 -9.679 1.00 85.06 92 ASP A O 1
ATOM 772 N N . LEU A 1 93 ? -5.080 2.788 -8.202 1.00 86.56 93 LEU A N 1
ATOM 773 C CA . LEU A 1 93 ? -3.734 3.335 -8.375 1.00 86.56 93 LEU A CA 1
ATOM 774 C C . LEU A 1 93 ? -3.580 4.825 -8.026 1.00 86.56 93 LEU A C 1
ATOM 776 O O . LEU A 1 93 ? -2.616 5.471 -8.448 1.00 86.56 93 LEU A O 1
ATOM 780 N N . ASN A 1 94 ? -4.430 5.367 -7.156 1.00 88.50 94 ASN A N 1
ATOM 781 C CA . ASN A 1 94 ? -4.193 6.674 -6.558 1.00 88.50 94 ASN A CA 1
ATOM 782 C C . ASN A 1 94 ? -3.160 6.578 -5.436 1.00 88.50 94 ASN A C 1
ATOM 784 O O . ASN A 1 94 ? -3.168 5.665 -4.607 1.00 88.50 94 ASN A O 1
ATOM 788 N N . ILE A 1 95 ? -2.263 7.563 -5.383 1.00 89.38 95 ILE A N 1
ATOM 789 C CA . ILE A 1 95 ? -1.223 7.634 -4.356 1.00 89.38 95 ILE A CA 1
ATOM 790 C C . ILE A 1 95 ? -1.860 7.890 -2.989 1.00 89.38 95 ILE A C 1
ATOM 792 O O . ILE A 1 95 ? -2.557 8.885 -2.781 1.00 89.38 95 ILE A O 1
ATOM 796 N N . LEU A 1 96 ? -1.525 7.042 -2.018 1.00 90.38 96 LEU A N 1
ATOM 797 C CA . LEU A 1 96 ? -2.009 7.151 -0.649 1.00 90.38 96 LEU A CA 1
ATOM 798 C C . LEU A 1 96 ? -0.967 7.750 0.292 1.00 90.38 96 LEU A C 1
ATOM 800 O O . LEU A 1 96 ? 0.222 7.420 0.270 1.00 90.38 96 LEU A O 1
ATOM 804 N N . THR A 1 97 ? -1.446 8.594 1.202 1.00 88.94 97 THR A N 1
ATOM 805 C CA . THR A 1 97 ? -0.695 8.994 2.395 1.00 88.94 97 THR A CA 1
ATOM 806 C C . THR A 1 97 ? -0.982 8.018 3.539 1.00 88.94 97 THR A C 1
ATOM 808 O O . THR A 1 97 ? -2.077 7.450 3.595 1.00 88.94 97 THR A O 1
ATOM 811 N N . PRO A 1 98 ? -0.046 7.807 4.486 1.00 86.62 98 PRO A N 1
ATOM 812 C CA . PRO A 1 98 ? -0.242 6.889 5.610 1.00 86.62 98 PRO A CA 1
ATOM 813 C C . PRO A 1 98 ? -1.554 7.098 6.365 1.00 86.62 98 PRO A C 1
ATOM 815 O O . PRO A 1 98 ? -2.210 6.124 6.708 1.00 86.62 98 PRO A O 1
ATOM 818 N N . GLN A 1 99 ? -1.952 8.357 6.555 1.00 87.19 99 GLN A N 1
ATOM 819 C CA . GLN A 1 99 ? -3.159 8.761 7.278 1.00 87.19 99 GLN A CA 1
ATOM 820 C C . GLN A 1 99 ? -4.448 8.405 6.526 1.00 87.19 99 GLN A C 1
ATOM 822 O O . GLN A 1 99 ? -5.493 8.197 7.132 1.00 87.19 99 GLN A O 1
ATOM 827 N N . ARG A 1 100 ? -4.390 8.341 5.190 1.00 87.00 100 ARG A N 1
ATOM 828 C CA . ARG A 1 100 ? -5.539 8.016 4.333 1.00 87.00 100 ARG A CA 1
ATOM 829 C C . ARG A 1 100 ? -5.597 6.546 3.939 1.00 87.00 100 ARG A C 1
ATOM 831 O O . ARG A 1 100 ? -6.604 6.121 3.395 1.00 87.00 100 ARG A O 1
ATOM 838 N N . CYS A 1 101 ? -4.568 5.760 4.257 1.00 87.00 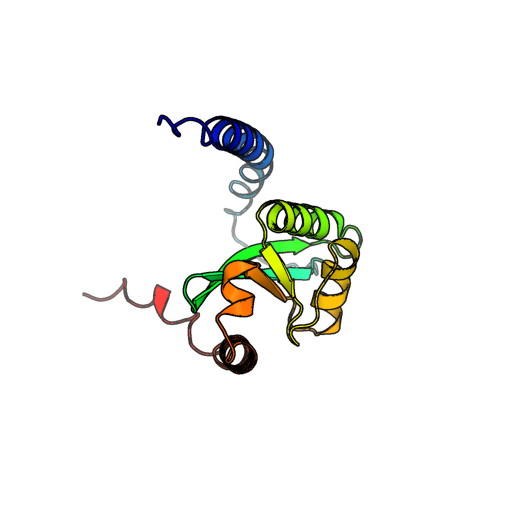101 CYS A N 1
ATOM 839 C CA . CYS A 1 101 ? -4.493 4.348 3.880 1.00 87.00 101 CYS A CA 1
ATOM 840 C C . CYS A 1 101 ? -5.660 3.516 4.418 1.00 87.00 101 CYS A C 1
ATOM 842 O O . CYS A 1 101 ? -6.175 2.667 3.699 1.00 87.00 101 CYS A O 1
ATOM 844 N N . PHE A 1 102 ? -6.070 3.744 5.671 1.00 87.50 102 PHE A N 1
ATOM 845 C CA . PHE A 1 102 ? -7.198 3.011 6.248 1.00 87.50 102 PHE A CA 1
ATOM 846 C C . PHE A 1 102 ? -8.503 3.363 5.535 1.00 87.50 102 PHE A C 1
ATOM 848 O O . PHE A 1 102 ? -9.191 2.466 5.065 1.00 87.50 102 PHE A O 1
ATOM 855 N N . GLN A 1 103 ? -8.782 4.663 5.413 1.00 89.50 103 GLN A N 1
ATOM 856 C CA . GLN A 1 103 ? -9.994 5.168 4.780 1.00 89.50 103 GLN A CA 1
ATOM 857 C C . GLN A 1 103 ? -10.102 4.717 3.317 1.00 89.50 103 GLN A C 1
ATOM 859 O O . GLN A 1 103 ? -11.107 4.134 2.943 1.00 89.50 103 GLN A O 1
ATOM 864 N N . ALA A 1 104 ? -9.052 4.895 2.514 1.00 87.81 104 ALA A N 1
ATOM 865 C CA . ALA A 1 104 ? -9.068 4.488 1.110 1.00 87.81 104 ALA A CA 1
ATOM 866 C C . ALA A 1 104 ? -9.289 2.975 0.947 1.00 87.81 104 ALA A C 1
ATOM 868 O O . ALA A 1 104 ? -10.109 2.543 0.145 1.00 87.81 104 ALA A O 1
ATOM 869 N N . ALA A 1 105 ? -8.631 2.154 1.775 1.00 86.19 105 ALA A N 1
ATOM 870 C CA . ALA A 1 105 ? -8.816 0.707 1.720 1.00 86.19 105 ALA A CA 1
ATOM 871 C C . ALA A 1 105 ? -10.259 0.284 2.047 1.00 86.19 105 ALA A C 1
ATOM 873 O O . ALA A 1 105 ? -10.735 -0.708 1.490 1.00 86.19 105 ALA A O 1
ATOM 874 N N . THR A 1 106 ? -10.934 1.000 2.954 1.00 86.44 106 THR A N 1
ATOM 875 C CA . THR A 1 106 ? -12.326 0.724 3.332 1.00 86.44 106 THR A CA 1
ATOM 876 C C . THR A 1 106 ? -13.344 1.302 2.359 1.00 86.44 106 THR A C 1
ATOM 878 O O . THR A 1 106 ? -14.365 0.659 2.127 1.00 86.44 106 THR A O 1
ATOM 881 N N . ASP A 1 107 ? -13.072 2.476 1.790 1.00 86.69 107 ASP A N 1
ATOM 882 C CA . ASP A 1 107 ? -13.984 3.185 0.886 1.00 86.69 107 ASP A CA 1
ATOM 883 C C . ASP A 1 107 ? -14.153 2.408 -0.431 1.00 86.69 107 ASP A C 1
ATOM 885 O O . ASP A 1 107 ? -15.272 2.255 -0.920 1.00 86.69 107 ASP A O 1
ATOM 889 N N . ASP A 1 108 ? -13.074 1.795 -0.928 1.00 78.44 108 ASP A N 1
ATOM 890 C CA . ASP A 1 108 ? -13.095 0.943 -2.125 1.00 78.44 108 ASP A CA 1
ATOM 891 C C . ASP A 1 108 ? -13.817 -0.400 -1.899 1.00 78.44 108 ASP A C 1
ATOM 893 O O . ASP A 1 108 ? -14.054 -1.161 -2.841 1.00 78.44 108 ASP A O 1
ATOM 897 N N . GLY A 1 109 ? -14.069 -0.780 -0.639 1.00 80.69 109 GLY A N 1
ATOM 898 C CA . GLY A 1 109 ? -14.632 -2.078 -0.242 1.00 80.69 109 GLY A CA 1
ATOM 899 C C . GLY A 1 109 ? -13.732 -3.297 -0.517 1.00 80.69 109 GLY A C 1
ATOM 900 O O . GLY A 1 109 ? -14.027 -4.408 -0.069 1.00 80.69 109 GLY A O 1
ATOM 901 N N . LYS A 1 110 ? -12.609 -3.115 -1.223 1.00 82.19 110 LYS A N 1
ATOM 902 C CA . LYS A 1 110 ? -11.628 -4.167 -1.538 1.00 82.19 110 LYS A CA 1
ATOM 903 C C . LYS A 1 110 ? -10.747 -4.511 -0.326 1.00 82.19 110 LYS A C 1
ATOM 905 O O . LYS A 1 110 ? -10.208 -5.625 -0.267 1.00 82.19 110 LYS A O 1
ATOM 910 N N . ASN A 1 111 ? -10.636 -3.600 0.651 1.00 88.56 111 ASN A N 1
ATOM 911 C CA . ASN A 1 111 ? -9.818 -3.710 1.866 1.00 88.56 111 ASN A CA 1
ATOM 912 C C . ASN A 1 111 ? -8.355 -4.061 1.559 1.00 88.56 111 ASN A C 1
ATOM 914 O O . ASN A 1 111 ? -7.737 -4.920 2.201 1.00 88.56 111 ASN A O 1
ATOM 918 N N . THR A 1 112 ? -7.805 -3.420 0.530 1.00 89.12 112 THR A N 1
ATOM 919 C CA . THR A 1 112 ? -6.456 -3.682 0.027 1.00 89.12 112 THR A CA 1
ATOM 920 C C . THR A 1 112 ? -5.643 -2.414 -0.083 1.00 89.12 112 THR A C 1
ATOM 922 O O . THR A 1 112 ? -6.157 -1.381 -0.490 1.00 89.12 112 THR A O 1
ATOM 925 N N . ILE A 1 113 ? -4.356 -2.527 0.228 1.00 91.62 113 ILE A N 1
ATOM 926 C CA . ILE A 1 113 ? -3.369 -1.473 0.011 1.00 91.62 113 ILE A CA 1
ATOM 927 C C . ILE A 1 113 ? -2.273 -2.055 -0.873 1.00 91.62 113 ILE A C 1
ATOM 929 O O . ILE A 1 113 ? -1.681 -3.087 -0.541 1.00 91.62 113 ILE A O 1
ATOM 933 N N . LEU A 1 114 ? -2.004 -1.399 -1.994 1.00 91.69 114 LEU A N 1
ATOM 934 C CA . LEU A 1 114 ? -0.950 -1.789 -2.916 1.00 91.69 114 LEU A CA 1
ATOM 935 C C . LEU A 1 114 ? 0.356 -1.086 -2.530 1.00 91.69 114 LEU A C 1
ATOM 937 O O . LEU A 1 114 ? 0.387 0.086 -2.157 1.00 91.69 114 LEU A O 1
ATOM 941 N N . LEU A 1 115 ? 1.450 -1.832 -2.580 1.00 92.62 115 LEU A N 1
ATOM 942 C CA . LEU A 1 115 ? 2.795 -1.413 -2.222 1.00 92.62 115 LEU A CA 1
ATOM 943 C C . LEU A 1 115 ? 3.683 -1.599 -3.445 1.00 92.62 115 LEU A C 1
ATOM 945 O O . LEU A 1 115 ? 3.995 -2.730 -3.818 1.00 92.62 115 LEU A O 1
ATOM 949 N N . ILE A 1 116 ? 4.114 -0.497 -4.048 1.00 90.50 116 ILE A N 1
ATOM 950 C CA . ILE A 1 116 ? 4.932 -0.539 -5.261 1.00 90.50 116 ILE A CA 1
ATOM 951 C C . ILE A 1 116 ? 6.274 0.138 -4.972 1.00 90.50 116 ILE A C 1
ATOM 953 O O . ILE A 1 116 ? 6.296 1.301 -4.552 1.00 90.50 116 ILE A O 1
ATOM 957 N N . PRO A 1 117 ? 7.408 -0.569 -5.124 1.00 89.50 117 PRO A N 1
ATOM 958 C CA . PRO A 1 117 ? 8.727 0.047 -5.032 1.00 89.50 117 PRO A CA 1
ATOM 959 C C . PRO A 1 117 ? 8.876 1.177 -6.056 1.00 89.50 117 PRO A C 1
ATOM 961 O O . PRO A 1 117 ? 8.493 0.995 -7.205 1.00 89.50 117 PRO A O 1
ATOM 964 N N . GLU A 1 118 ? 9.482 2.307 -5.677 1.00 87.06 118 GLU A N 1
ATOM 965 C CA . GLU A 1 118 ? 9.675 3.460 -6.581 1.00 87.06 118 GLU A CA 1
ATOM 966 C C . GLU A 1 118 ? 10.329 3.057 -7.911 1.00 87.06 118 GLU A C 1
ATOM 968 O O . GLU A 1 118 ? 9.906 3.510 -8.965 1.00 87.06 118 GLU A O 1
ATOM 973 N N . GLY A 1 119 ? 11.298 2.138 -7.875 1.00 82.25 119 GLY A N 1
ATOM 974 C CA . GLY A 1 119 ? 11.964 1.649 -9.083 1.00 82.25 119 GLY A CA 1
ATOM 975 C C . GLY A 1 119 ? 11.118 0.731 -9.971 1.00 82.25 119 GLY A C 1
ATOM 976 O O . GLY A 1 119 ? 11.487 0.546 -11.119 1.00 82.25 119 GLY A O 1
ATOM 977 N N . GLU A 1 120 ? 10.021 0.145 -9.479 1.00 81.69 120 GLU A N 1
ATOM 978 C CA . GLU A 1 120 ? 9.116 -0.668 -10.310 1.00 81.69 120 GLU A CA 1
ATOM 979 C C . GLU A 1 120 ? 8.004 0.176 -10.958 1.00 81.69 120 GLU A C 1
ATOM 981 O O . GLU A 1 120 ? 7.470 -0.236 -11.983 1.00 81.69 120 GLU A O 1
ATOM 986 N N . ILE A 1 121 ? 7.689 1.358 -10.406 1.00 80.06 121 ILE A N 1
ATOM 987 C CA . ILE A 1 121 ? 6.644 2.258 -10.929 1.00 80.06 121 ILE A CA 1
ATOM 988 C C . ILE A 1 121 ? 7.023 2.765 -12.324 1.00 80.06 121 ILE A C 1
ATOM 990 O O . ILE A 1 121 ? 6.255 2.602 -13.264 1.00 80.06 121 ILE A O 1
ATOM 994 N N . ASP A 1 122 ? 8.228 3.318 -12.474 1.00 70.06 122 ASP A N 1
ATOM 995 C CA . ASP A 1 122 ? 8.667 3.948 -13.730 1.00 70.06 122 ASP A CA 1
ATOM 996 C C . ASP A 1 122 ? 8.918 2.936 -14.862 1.00 70.06 122 ASP A C 1
ATOM 998 O O . ASP A 1 122 ? 8.969 3.300 -16.035 1.00 70.06 122 ASP A O 1
ATOM 1002 N N . ILE A 1 123 ? 9.101 1.658 -14.521 1.00 70.44 123 ILE A N 1
ATOM 1003 C CA . ILE A 1 123 ? 9.417 0.599 -15.488 1.00 70.44 123 ILE A CA 1
ATOM 1004 C C . ILE A 1 123 ? 8.143 0.041 -16.131 1.00 70.44 123 ILE A C 1
ATOM 1006 O O . ILE A 1 123 ? 8.194 -0.477 -17.248 1.00 70.44 123 ILE A O 1
ATOM 1010 N N . ARG A 1 124 ? 7.003 0.114 -15.436 1.00 72.62 124 ARG A N 1
ATOM 1011 C CA . ARG A 1 124 ? 5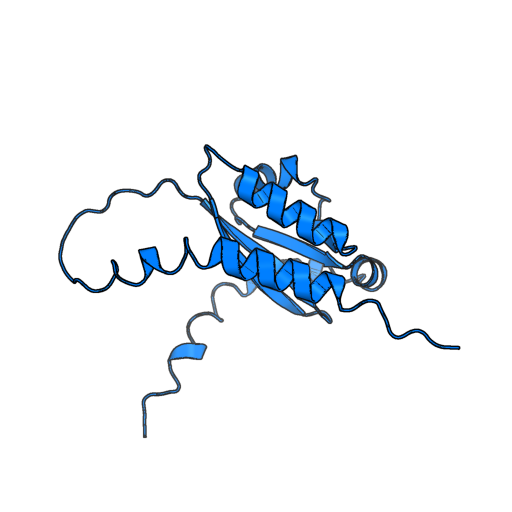.787 -0.600 -15.826 1.00 72.62 124 ARG A CA 1
ATOM 1012 C C . ARG A 1 124 ? 4.724 0.337 -16.370 1.00 72.62 124 ARG A C 1
ATOM 1014 O O . ARG A 1 124 ? 4.037 1.023 -15.623 1.00 72.62 124 ARG A O 1
ATOM 1021 N N . THR A 1 125 ? 4.530 0.278 -17.682 1.00 76.31 125 THR A N 1
ATOM 1022 C CA . THR A 1 125 ? 3.386 0.895 -18.365 1.00 76.31 125 THR A CA 1
ATOM 1023 C C . THR A 1 125 ? 2.105 0.057 -18.261 1.00 76.31 125 THR A C 1
ATOM 1025 O O . THR A 1 125 ? 1.036 0.561 -18.564 1.00 76.31 125 THR A O 1
ATOM 1028 N N . ASP A 1 126 ? 2.202 -1.207 -17.830 1.00 81.81 126 ASP A N 1
ATOM 1029 C CA . ASP A 1 126 ? 1.121 -2.207 -17.733 1.00 81.81 126 ASP A CA 1
ATOM 1030 C C . ASP A 1 126 ? 0.603 -2.403 -16.292 1.00 81.81 126 ASP A C 1
ATOM 1032 O O . ASP A 1 126 ? 0.071 -3.456 -15.917 1.00 81.81 126 ASP A O 1
ATOM 1036 N N . LEU A 1 127 ? 0.828 -1.406 -15.432 1.00 83.81 127 LEU A N 1
ATOM 1037 C CA . LEU A 1 127 ? 0.515 -1.509 -14.012 1.00 83.81 127 LEU A CA 1
ATOM 1038 C C . LEU A 1 127 ? -0.995 -1.641 -13.767 1.00 83.81 127 LEU A C 1
ATOM 1040 O O . LEU A 1 127 ? -1.404 -2.460 -12.945 1.00 83.81 127 LEU A O 1
ATOM 1044 N N . GLU A 1 128 ? -1.803 -0.875 -14.500 1.00 82.38 128 GLU A N 1
ATOM 1045 C CA . GLU A 1 128 ? -3.269 -0.900 -14.433 1.00 82.38 128 GLU A CA 1
ATOM 1046 C C . GLU A 1 128 ? -3.822 -2.295 -14.749 1.00 82.38 128 GLU A C 1
ATOM 1048 O O . GLU A 1 128 ? -4.571 -2.859 -13.947 1.00 82.38 128 GLU A O 1
ATOM 1053 N N . ASP A 1 129 ? -3.362 -2.903 -15.846 1.00 85.44 129 ASP A N 1
ATOM 1054 C CA . ASP A 1 129 ? -3.753 -4.258 -16.251 1.00 85.44 129 ASP A CA 1
ATOM 1055 C C . ASP A 1 129 ? -3.387 -5.289 -15.174 1.00 85.44 129 ASP A C 1
ATOM 1057 O O . ASP A 1 129 ? -4.196 -6.134 -14.789 1.00 85.44 129 ASP A O 1
ATOM 1061 N N . SER A 1 130 ? -2.190 -5.170 -14.594 1.00 84.94 130 SER A N 1
ATOM 1062 C CA . SER A 1 130 ? -1.728 -6.075 -13.534 1.00 84.94 130 SER A CA 1
ATOM 1063 C C . SER A 1 130 ? -2.544 -5.958 -12.246 1.00 84.94 130 SER A C 1
ATOM 1065 O O . SER A 1 130 ? -2.711 -6.936 -11.512 1.00 84.94 130 SER A O 1
ATOM 1067 N N . VAL A 1 131 ? -3.010 -4.754 -11.911 1.00 85.12 131 VAL A N 1
ATOM 1068 C CA . VAL A 1 131 ? -3.900 -4.527 -10.765 1.00 85.12 131 VAL A CA 1
ATOM 1069 C C . VAL A 1 131 ? -5.288 -5.097 -11.046 1.00 85.12 131 VAL A C 1
ATOM 1071 O O . VAL A 1 131 ? -5.866 -5.757 -10.178 1.00 85.12 131 VAL A O 1
ATOM 1074 N N . ALA A 1 132 ? -5.801 -4.922 -12.265 1.00 84.50 132 ALA A N 1
ATOM 1075 C CA . ALA A 1 132 ? -7.055 -5.534 -12.686 1.00 84.50 132 ALA A CA 1
ATOM 1076 C C . ALA A 1 132 ? -6.990 -7.069 -12.585 1.00 84.50 132 ALA A C 1
ATOM 1078 O O . ALA A 1 132 ? -7.909 -7.689 -12.044 1.00 84.50 132 ALA A O 1
ATOM 1079 N N . GLU A 1 133 ? -5.877 -7.688 -12.993 1.00 84.25 133 GLU A N 1
ATOM 1080 C CA . GLU A 1 133 ? -5.651 -9.130 -12.837 1.00 84.25 133 GLU A CA 1
ATOM 1081 C C . GLU A 1 133 ? -5.656 -9.581 -11.371 1.00 84.25 133 GLU A C 1
ATOM 1083 O O . GLU A 1 133 ? -6.267 -10.607 -11.046 1.00 84.25 133 GLU A O 1
ATOM 1088 N N . LEU A 1 134 ? -5.026 -8.813 -10.472 1.00 83.06 134 LEU A N 1
ATOM 1089 C CA . LEU A 1 134 ? -4.997 -9.096 -9.032 1.00 83.06 134 LEU A CA 1
ATOM 1090 C C . LEU A 1 134 ? -6.412 -9.170 -8.439 1.00 83.06 134 LEU A C 1
ATOM 1092 O O . LEU A 1 134 ? -6.704 -10.049 -7.619 1.00 83.06 134 LEU A O 1
ATOM 1096 N N . PHE A 1 135 ? -7.295 -8.261 -8.850 1.00 79.69 135 PHE A N 1
ATOM 1097 C CA . PHE A 1 135 ? -8.680 -8.240 -8.383 1.00 79.69 135 PHE A CA 1
ATOM 1098 C C . PHE A 1 135 ? -9.584 -9.228 -9.140 1.00 79.69 135 PHE A C 1
ATOM 1100 O O . PHE A 1 135 ? -10.522 -9.755 -8.541 1.00 79.69 135 PHE A O 1
ATOM 1107 N N . GLY A 1 136 ? -9.270 -9.558 -10.397 1.00 67.44 136 GLY A N 1
ATOM 1108 C CA . GLY A 1 136 ? -10.014 -10.515 -11.224 1.00 67.44 136 GLY A CA 1
ATOM 1109 C C . GLY A 1 136 ? -9.764 -11.996 -10.898 1.00 67.44 136 GLY A C 1
ATOM 1110 O O . GLY A 1 136 ? -10.677 -12.813 -11.005 1.00 67.44 136 GLY A O 1
ATOM 1111 N N . THR A 1 137 ? -8.567 -12.379 -10.434 1.00 52.97 137 THR A N 1
ATOM 1112 C CA . THR A 1 137 ? -8.217 -13.796 -10.148 1.00 52.97 137 THR A CA 1
ATOM 1113 C C . THR A 1 137 ? -8.567 -14.282 -8.736 1.00 52.97 137 THR A C 1
ATOM 1115 O O . THR A 1 137 ? -8.417 -15.472 -8.428 1.00 52.97 137 THR A O 1
ATOM 1118 N N . ARG A 1 138 ? -9.078 -13.406 -7.859 1.00 52.12 138 ARG A N 1
ATOM 1119 C CA . ARG A 1 138 ? -9.270 -13.685 -6.420 1.00 52.12 138 ARG A CA 1
ATOM 1120 C C . ARG A 1 138 ? -10.290 -14.795 -6.101 1.00 52.12 138 ARG A C 1
ATOM 1122 O O . ARG A 1 138 ? -10.356 -15.226 -4.953 1.00 52.12 138 ARG A O 1
ATOM 1129 N N . SER A 1 139 ? -11.017 -15.315 -7.094 1.00 46.69 139 SER A N 1
ATOM 1130 C CA . SER A 1 139 ? -11.927 -16.458 -6.915 1.00 46.69 139 SER A CA 1
ATOM 1131 C C . SER A 1 139 ? -11.253 -17.841 -7.044 1.00 46.69 139 SER A C 1
ATOM 1133 O O . SER A 1 139 ? -11.731 -18.800 -6.445 1.00 46.69 139 SER A O 1
ATOM 1135 N N . SER A 1 140 ? -10.119 -17.986 -7.750 1.00 45.47 140 SER A N 1
ATOM 1136 C CA . SER A 1 140 ? -9.640 -19.331 -8.146 1.00 45.47 140 SER A CA 1
ATOM 1137 C C . SER A 1 140 ? -8.448 -19.882 -7.345 1.00 45.47 140 SER A C 1
ATOM 1139 O O . SER A 1 140 ? -8.332 -21.093 -7.166 1.00 45.47 140 SER A O 1
ATOM 1141 N N . ASN A 1 141 ? -7.561 -19.037 -6.809 1.00 48.84 141 ASN A N 1
ATOM 1142 C CA . ASN A 1 141 ? -6.235 -19.512 -6.370 1.00 48.84 141 ASN A CA 1
ATOM 1143 C C . ASN A 1 141 ? -6.099 -19.851 -4.872 1.00 48.84 141 ASN A C 1
ATOM 1145 O O . ASN A 1 141 ? -5.041 -20.316 -4.450 1.00 48.84 141 ASN A O 1
ATOM 1149 N N . MET A 1 142 ? -7.143 -19.676 -4.049 1.00 42.12 142 MET A N 1
ATOM 1150 C CA . MET A 1 142 ? -7.056 -19.966 -2.605 1.00 42.12 142 MET A CA 1
ATOM 1151 C C . MET A 1 142 ? -7.448 -21.410 -2.216 1.00 42.12 142 MET A C 1
ATOM 1153 O O . MET A 1 142 ? -7.226 -21.802 -1.072 1.00 42.12 142 MET A O 1
ATOM 1157 N N . ILE A 1 143 ? -7.982 -22.232 -3.132 1.00 50.97 143 ILE A N 1
ATOM 1158 C CA . ILE A 1 143 ? -8.424 -23.610 -2.812 1.00 50.97 143 ILE A CA 1
ATOM 1159 C C . ILE A 1 143 ? -7.381 -24.680 -3.200 1.00 50.97 143 ILE A C 1
ATOM 1161 O O . ILE A 1 143 ? -7.297 -25.726 -2.552 1.00 50.97 143 ILE A O 1
ATOM 1165 N N . GLU A 1 144 ? -6.512 -24.438 -4.185 1.00 44.34 144 GLU A N 1
ATOM 1166 C CA . GLU A 1 144 ? -5.702 -25.533 -4.748 1.00 44.34 144 GLU A CA 1
ATOM 1167 C C . GLU A 1 144 ? -4.402 -25.857 -3.981 1.00 44.34 144 GLU A C 1
ATOM 1169 O O . GLU A 1 144 ? -3.891 -26.975 -4.070 1.00 44.34 144 GLU A O 1
ATOM 1174 N N . ALA A 1 145 ? -3.899 -24.960 -3.126 1.00 46.88 145 ALA A N 1
ATOM 1175 C CA . ALA A 1 145 ? -2.649 -25.207 -2.393 1.00 46.88 145 ALA A CA 1
ATOM 1176 C C . ALA A 1 145 ? -2.790 -26.151 -1.176 1.00 46.88 145 ALA A C 1
ATOM 1178 O O . ALA A 1 145 ? -1.781 -26.592 -0.627 1.00 46.88 145 ALA A O 1
ATOM 1179 N N . ARG A 1 146 ? -4.016 -26.505 -0.750 1.00 46.12 146 ARG A N 1
ATOM 1180 C CA . ARG A 1 146 ? -4.245 -27.396 0.411 1.00 46.12 146 ARG A CA 1
ATOM 1181 C C . ARG A 1 146 ? -4.752 -28.799 0.049 1.00 46.12 146 ARG A C 1
ATOM 1183 O O . ARG A 1 146 ? -4.789 -29.664 0.918 1.00 46.12 146 ARG A O 1
ATOM 1190 N N . SER A 1 147 ? -5.077 -29.063 -1.220 1.00 44.97 147 SER A N 1
ATOM 1191 C CA . SER A 1 147 ? -5.7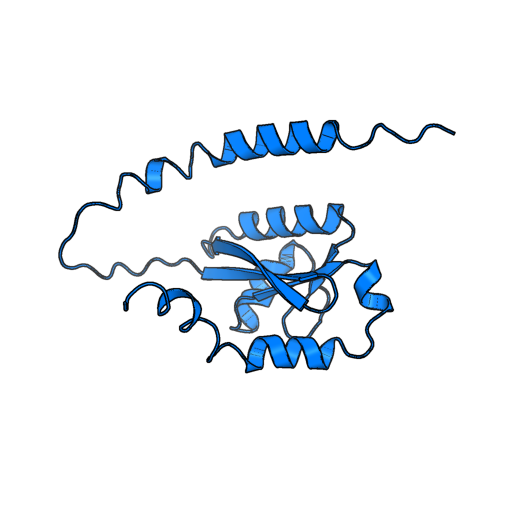20 -30.322 -1.646 1.00 44.97 147 SER A CA 1
ATOM 1192 C C . SER A 1 147 ? -4.760 -31.403 -2.185 1.00 44.97 147 SER A C 1
ATOM 1194 O O . SER A 1 147 ? -5.172 -32.537 -2.405 1.00 44.97 147 SER A O 1
ATOM 1196 N N . LYS A 1 148 ? -3.457 -31.124 -2.360 1.00 52.16 148 LYS A N 1
ATOM 1197 C CA . LYS A 1 148 ? -2.508 -32.100 -2.956 1.00 52.16 148 LYS A CA 1
ATOM 1198 C C . LYS A 1 148 ? -1.606 -32.854 -1.969 1.00 52.16 148 LYS A C 1
ATOM 1200 O O . LYS A 1 148 ? -0.689 -33.544 -2.394 1.00 52.16 148 LYS A O 1
ATOM 1205 N N . ARG A 1 149 ? -1.883 -32.808 -0.659 1.00 51.91 149 ARG A N 1
ATOM 1206 C CA . ARG A 1 149 ? -1.188 -33.649 0.341 1.00 51.91 149 ARG A CA 1
ATOM 1207 C C . ARG A 1 149 ? -2.141 -34.568 1.101 1.00 51.91 149 ARG A C 1
ATOM 1209 O O . ARG A 1 149 ? -2.116 -34.630 2.321 1.00 51.91 149 ARG A O 1
ATOM 1216 N N . SER A 1 150 ? -3.021 -35.245 0.374 1.00 52.72 150 SER A N 1
ATOM 1217 C CA . SER A 1 150 ? -3.733 -36.421 0.874 1.00 52.72 150 SER A CA 1
ATOM 1218 C C . SER A 1 150 ? -4.333 -37.173 -0.307 1.00 52.72 150 SER A C 1
ATOM 1220 O O . SER A 1 150 ? -5.498 -36.975 -0.644 1.00 52.72 150 SER A O 1
ATOM 1222 N N . ARG A 1 151 ? -3.507 -37.970 -0.994 1.00 48.31 151 ARG A N 1
ATOM 1223 C CA . ARG A 1 151 ? -3.894 -39.251 -1.605 1.00 48.31 151 ARG A CA 1
ATOM 1224 C C . ARG A 1 151 ? -2.693 -39.893 -2.303 1.00 48.31 151 ARG A C 1
ATOM 1226 O O . ARG A 1 151 ? -2.229 -39.375 -3.312 1.00 48.31 151 ARG A O 1
ATOM 1233 N N . ARG A 1 152 ? -2.372 -41.074 -1.768 1.00 44.41 152 ARG A N 1
ATOM 1234 C CA . ARG A 1 152 ? -1.470 -42.138 -2.229 1.00 44.41 152 ARG A CA 1
ATOM 1235 C C . ARG A 1 152 ? 0.005 -41.949 -1.918 1.00 44.41 152 ARG A C 1
ATOM 1237 O O . ARG A 1 152 ? 0.648 -41.079 -2.531 1.00 44.41 152 ARG A O 1
#

Organism: Cyphellophora europaea (strain CBS 101466) (NCBI:txid1220924)

Radius of gyration: 18.81 Å; chains: 1; bounding box: 59×51×42 Å

pLDDT: mean 70.01, std 19.8, range [33.12, 92.62]

Sequence (152 aa):
MRIGTLNWIWRVFYRVYLTLTRTVVDQQIQASSKKDTGNQQTSKFVRITYYVLERGVWRASQILDVDPSNPSVVERVALKHMRKRIRLFDADLNILTPQRCFQAATDDGKNTILLIPEGEIDIRTDLEDSVAELFGTRSSNMIEARSKRSRR

Foldseek 3Di:
DDDDPDCPVVVVVVVVVCVVVVVVVVVVVVVPPDDDDDDPPPDQWQWAWEWEQDPNDTDGPDIDGHRPVDCVVQLVVQVVLVVVQKFKAALQRDTDHSVCLQVRLVVVVVRYIYIYHNVRVVVDPCVNVSSVVVVVCVPPDPPPVPPPPDDD